Protein AF-A0A969CMH5-F1 (afdb_monomer)

Mean predicted aligned error: 14.4 Å

pLDDT: mean 78.46, std 14.01, range [35.62, 95.56]

Radius of gyration: 17.4 Å; Cα contacts (8 Å, |Δi|>4): 85; chains: 1; bounding box: 42×41×43 Å

Secondary structure (DSSP, 8-state):
-TT-HHHHHHHHHHHHHHHHHHHHHHHHHHHHHHH-PPPHHHHHHHTTS-HHHHHHHHHHHTT--SHHHHHHHHHHSPPPP-----HHHHHHHHT-HHHHHHHHHHHHHHHHHHHHHHHS---HHHHHHHHT--HHHHHHHHHHTTT--SHHHHHHHTT--

Sequence (161 aa):
MRESPLYQEILQEGVQRGLHQGKLDTVLLLLNNRIGTITLDLQAQLQKLSITQLDDLCRVLLSFSSTTDLVSHLATNPVRNVELNLLLRQDIMRESPLYQEIMQQGKLELIIRQLQRRFGHIEPILQSKIQQLSSYPLEELGEALLDFSSKQDLVTWLQNY

Solvent-accessible surface area (backbone atoms only — not comparable to full-atom values): 9578 Å² total; per-residue (Å²): 117,88,80,41,70,69,51,52,49,53,51,51,51,50,51,55,50,43,54,37,50,53,43,46,53,50,44,52,50,52,41,42,74,68,58,37,87,74,54,70,70,56,51,61,50,55,71,65,46,50,64,64,53,39,51,52,47,50,63,50,54,79,72,52,85,44,65,67,56,53,54,55,52,50,71,77,58,77,79,85,89,85,82,91,85,54,73,86,57,48,68,67,43,68,74,32,69,68,48,50,50,53,40,41,53,53,54,50,55,51,49,53,53,49,48,35,70,78,65,39,89,72,57,67,72,57,53,55,54,59,71,68,46,53,66,64,62,46,51,52,49,58,56,53,59,75,74,49,88,50,68,64,51,55,54,56,52,65,69,80,107

Foldseek 3Di:
DCPDPVNVVVVVVLLLVLLLVLLLVLLCLLCCQQANDDDPVVSVQSSQDHSVRSVVSNVCSVVDRYPVSVVVVCVVPDGDDDDDPPDVVVVVLVPDPVSQVSSQVSLLVVLVVLCCVLANDDDVVLSVLSVPDHPVLSVVSSNQSVVDPYVVSSVVSSVVD

Structure (mmCIF, N/CA/C/O backbone):
data_AF-A0A969CMH5-F1
#
_entry.id   AF-A0A969CMH5-F1
#
loop_
_atom_site.group_PDB
_atom_site.id
_atom_site.type_symbol
_atom_site.label_atom_id
_atom_site.label_alt_id
_atom_site.label_comp_id
_atom_site.label_asym_id
_atom_site.label_entity_id
_atom_site.label_seq_id
_atom_site.pdbx_PDB_ins_code
_atom_site.Cartn_x
_atom_site.Cartn_y
_atom_site.Cartn_z
_atom_site.occupancy
_atom_site.B_iso_or_equiv
_atom_site.auth_seq_id
_atom_site.auth_comp_id
_atom_site.auth_asym_id
_atom_site.auth_atom_id
_atom_site.pdbx_PDB_model_num
ATOM 1 N N . MET A 1 1 ? 23.226 24.924 1.635 1.00 57.88 1 MET A N 1
ATOM 2 C CA . MET A 1 1 ? 23.122 23.531 1.129 1.00 57.88 1 MET A CA 1
ATOM 3 C C . MET A 1 1 ? 21.717 23.159 0.643 1.00 57.88 1 MET A C 1
ATOM 5 O O . MET A 1 1 ? 21.645 22.523 -0.395 1.00 57.88 1 MET A O 1
ATOM 9 N N . ARG A 1 2 ? 20.617 23.574 1.302 1.00 56.50 2 ARG A N 1
ATOM 10 C CA . ARG A 1 2 ? 19.229 23.267 0.868 1.00 56.50 2 ARG A CA 1
ATOM 11 C C . ARG A 1 2 ? 18.743 23.978 -0.412 1.00 56.50 2 ARG A C 1
ATOM 13 O O . ARG A 1 2 ? 17.708 23.609 -0.944 1.00 56.50 2 ARG A O 1
ATOM 20 N N . GLU A 1 3 ? 19.484 24.966 -0.909 1.00 60.31 3 GLU A N 1
ATOM 21 C CA . GLU A 1 3 ? 19.122 25.761 -2.100 1.00 60.31 3 GLU A CA 1
ATOM 22 C C . GLU A 1 3 ? 19.953 25.415 -3.345 1.00 60.31 3 GLU A C 1
ATOM 24 O O . GLU A 1 3 ? 19.837 26.069 -4.375 1.00 60.31 3 GLU A O 1
ATOM 29 N N . SER A 1 4 ? 20.816 24.396 -3.268 1.00 80.31 4 SER A N 1
ATOM 30 C CA . SER A 1 4 ? 21.550 23.950 -4.453 1.00 80.31 4 SER A CA 1
ATOM 31 C C . SER A 1 4 ? 20.573 23.317 -5.456 1.00 80.31 4 SER A C 1
ATOM 33 O O . SER A 1 4 ? 19.800 22.447 -5.045 1.00 80.31 4 SER A O 1
ATOM 35 N N . PRO A 1 5 ? 20.629 23.666 -6.753 1.00 79.06 5 PRO A N 1
ATOM 36 C CA . PRO A 1 5 ? 19.821 23.027 -7.795 1.00 79.06 5 PRO A CA 1
ATOM 37 C C . PRO A 1 5 ? 19.937 21.496 -7.781 1.00 79.06 5 PRO A C 1
ATOM 39 O O . PRO A 1 5 ? 18.937 20.794 -7.889 1.00 79.06 5 PRO A O 1
ATOM 42 N N . LEU A 1 6 ? 21.140 20.981 -7.509 1.00 70.94 6 LEU A N 1
ATOM 43 C CA . LEU A 1 6 ? 21.406 19.546 -7.382 1.00 70.94 6 LEU A CA 1
ATOM 44 C C . LEU A 1 6 ? 20.647 18.899 -6.208 1.00 70.94 6 LEU A C 1
ATOM 46 O O . LEU A 1 6 ? 20.214 17.756 -6.295 1.00 70.94 6 LEU A O 1
ATOM 50 N N . TYR A 1 7 ? 20.470 19.617 -5.095 1.00 77.38 7 TYR A N 1
ATOM 51 C CA . TYR A 1 7 ? 19.706 19.111 -3.949 1.00 77.38 7 TYR A CA 1
ATOM 52 C C . TYR A 1 7 ? 18.210 19.020 -4.273 1.00 77.38 7 TYR A C 1
ATOM 54 O O . TYR A 1 7 ? 17.552 18.053 -3.891 1.00 77.38 7 TYR A O 1
ATOM 62 N N . GLN A 1 8 ? 17.683 20.004 -5.007 1.00 74.62 8 GLN A N 1
ATOM 63 C CA . GLN A 1 8 ? 16.290 20.000 -5.454 1.00 74.62 8 GLN A CA 1
ATOM 64 C C . GLN A 1 8 ? 16.019 18.878 -6.460 1.00 74.62 8 GLN A C 1
ATOM 66 O O . GLN A 1 8 ? 14.990 18.215 -6.359 1.00 74.62 8 GLN A O 1
ATOM 71 N N . GLU A 1 9 ? 16.955 18.620 -7.373 1.00 75.81 9 GLU A N 1
ATOM 72 C CA . GLU A 1 9 ? 16.872 17.525 -8.342 1.00 75.81 9 GLU A CA 1
ATOM 73 C C . GLU A 1 9 ? 16.839 16.155 -7.650 1.00 75.81 9 GLU A C 1
ATOM 75 O O . GLU A 1 9 ? 15.939 15.356 -7.898 1.00 75.81 9 GLU A O 1
ATOM 80 N N . ILE A 1 10 ? 17.741 15.911 -6.693 1.00 72.19 10 ILE A N 1
ATOM 81 C CA . ILE A 1 10 ? 17.768 14.659 -5.919 1.00 72.19 10 ILE A CA 1
ATOM 82 C C . ILE A 1 10 ? 16.468 14.463 -5.127 1.00 72.19 10 ILE A C 1
ATOM 84 O O . ILE A 1 10 ? 15.945 13.349 -5.060 1.00 72.19 10 ILE A O 1
ATOM 88 N N . LEU A 1 11 ? 15.932 15.533 -4.532 1.00 78.50 11 LEU A N 1
ATOM 89 C CA . LEU A 1 11 ? 14.667 15.477 -3.803 1.00 78.50 11 LEU A CA 1
ATOM 90 C C . LEU A 1 11 ? 13.498 15.148 -4.742 1.00 78.50 11 LEU A C 1
ATOM 92 O O . LEU A 1 11 ? 12.689 14.279 -4.424 1.00 78.50 11 LEU A O 1
ATOM 96 N N . GLN A 1 12 ? 13.424 15.799 -5.904 1.00 76.38 12 GLN A N 1
ATOM 97 C CA . GLN A 1 12 ? 12.382 15.537 -6.899 1.00 76.38 12 GLN A CA 1
ATOM 98 C C . GLN A 1 12 ? 12.465 14.114 -7.454 1.00 76.38 12 GLN A C 1
ATOM 100 O O . GLN A 1 12 ? 11.442 13.432 -7.528 1.00 76.38 12 GLN A O 1
ATOM 105 N N . GLU A 1 13 ? 13.664 13.630 -7.784 1.00 76.12 13 GLU A N 1
ATOM 106 C CA . GLU A 1 13 ? 13.870 12.241 -8.197 1.00 76.12 13 GLU A CA 1
ATOM 107 C C . GLU A 1 13 ? 13.444 11.259 -7.103 1.00 76.12 13 GLU A C 1
ATOM 109 O O . GLU A 1 13 ? 12.777 10.266 -7.394 1.00 76.12 13 GLU A O 1
ATOM 114 N N . GLY A 1 14 ? 13.799 11.534 -5.845 1.00 77.19 14 GLY A N 1
ATOM 115 C CA . GLY A 1 14 ? 13.402 10.719 -4.699 1.00 77.19 14 GLY A CA 1
ATOM 116 C C . GLY A 1 14 ? 11.883 10.639 -4.542 1.00 77.19 14 GLY A C 1
ATOM 117 O O . GLY A 1 14 ? 11.342 9.545 -4.392 1.00 77.19 14 GLY A O 1
ATOM 118 N N . VAL A 1 15 ? 11.188 11.775 -4.659 1.00 81.31 15 VAL A N 1
ATOM 119 C CA . VAL A 1 15 ? 9.718 11.843 -4.608 1.00 81.31 15 VAL A CA 1
ATOM 120 C C . VAL A 1 15 ? 9.088 11.050 -5.754 1.00 81.31 15 VAL A C 1
ATOM 122 O O . VAL A 1 15 ? 8.194 10.240 -5.517 1.00 81.31 15 VAL A O 1
ATOM 125 N N . GLN A 1 16 ? 9.566 11.228 -6.989 1.00 77.88 16 GLN A N 1
ATOM 126 C CA . GLN A 1 16 ? 9.036 10.506 -8.151 1.00 77.88 16 GLN A CA 1
ATOM 127 C C . GLN A 1 16 ? 9.244 8.991 -8.027 1.00 77.88 16 GLN A C 1
ATOM 129 O O . GLN A 1 16 ? 8.330 8.212 -8.298 1.00 77.88 16 GLN A O 1
ATOM 134 N N . ARG A 1 17 ? 10.421 8.560 -7.564 1.00 76.56 17 ARG A N 1
ATOM 135 C CA . ARG A 1 17 ? 10.734 7.139 -7.353 1.00 76.56 17 ARG A CA 1
ATOM 136 C C . ARG A 1 17 ? 9.912 6.529 -6.221 1.00 76.56 17 ARG A C 1
ATOM 138 O O . ARG A 1 17 ? 9.392 5.432 -6.394 1.00 76.56 17 ARG A O 1
ATOM 145 N N . GLY A 1 18 ? 9.757 7.235 -5.100 1.00 77.06 18 GLY A N 1
ATOM 146 C CA . GLY A 1 18 ? 8.917 6.788 -3.985 1.00 77.06 18 GLY A CA 1
ATOM 147 C C . GLY A 1 18 ? 7.452 6.638 -4.397 1.00 77.06 18 GLY A C 1
ATOM 148 O O . GLY A 1 18 ? 6.828 5.618 -4.114 1.00 77.06 18 GLY A O 1
ATOM 149 N N . LEU A 1 19 ? 6.926 7.603 -5.159 1.00 81.56 19 LEU A N 1
ATOM 150 C CA . LEU A 1 19 ? 5.562 7.543 -5.684 1.00 81.56 19 LEU A CA 1
ATOM 151 C C . LEU A 1 19 ? 5.366 6.357 -6.644 1.00 81.56 19 LEU A C 1
ATOM 153 O O . LEU A 1 19 ? 4.343 5.677 -6.585 1.00 81.56 19 LEU A O 1
ATOM 157 N N . HIS A 1 20 ? 6.339 6.096 -7.521 1.00 88.69 20 HIS A N 1
ATOM 158 C CA . HIS A 1 20 ? 6.306 4.952 -8.435 1.00 88.69 20 HIS A CA 1
ATOM 159 C C . HIS A 1 20 ? 6.353 3.616 -7.688 1.00 88.69 20 HIS A C 1
ATOM 161 O O . HIS A 1 20 ? 5.476 2.777 -7.895 1.00 88.69 20 HIS A O 1
ATOM 167 N N . GLN A 1 21 ? 7.310 3.447 -6.773 1.00 81.44 21 GLN A N 1
ATOM 168 C CA . GLN A 1 21 ? 7.475 2.201 -6.029 1.00 81.44 21 GLN A CA 1
ATOM 169 C C . GLN A 1 21 ? 6.266 1.913 -5.132 1.00 81.44 21 GLN A C 1
ATOM 171 O O . GLN A 1 21 ? 5.754 0.799 -5.155 1.00 81.44 21 GLN A O 1
ATOM 176 N N . GLY A 1 22 ? 5.742 2.914 -4.414 1.00 79.94 22 GLY A N 1
ATOM 177 C CA . GLY A 1 22 ? 4.551 2.737 -3.577 1.00 79.94 22 GLY A CA 1
ATOM 178 C C . GLY A 1 22 ? 3.316 2.303 -4.370 1.00 79.94 22 GLY A C 1
ATOM 179 O O . GLY A 1 22 ? 2.545 1.454 -3.916 1.00 79.94 22 GLY A O 1
ATOM 180 N N . LYS A 1 23 ? 3.144 2.822 -5.592 1.00 84.81 23 LYS A N 1
ATOM 181 C CA . LYS A 1 23 ? 2.069 2.382 -6.492 1.00 84.81 23 LYS A CA 1
ATOM 182 C C . LYS A 1 23 ? 2.292 0.968 -7.018 1.00 84.81 23 LYS A C 1
ATOM 184 O O . LYS A 1 23 ? 1.338 0.197 -7.074 1.00 84.81 23 LYS A O 1
ATOM 189 N N . LEU A 1 24 ? 3.527 0.618 -7.375 1.00 87.88 24 LEU A N 1
ATOM 190 C CA . LEU A 1 24 ? 3.870 -0.729 -7.826 1.00 87.88 24 LEU A CA 1
ATOM 191 C C . LEU A 1 24 ? 3.618 -1.764 -6.725 1.00 87.88 24 LEU A C 1
ATOM 193 O O . LEU A 1 24 ? 2.942 -2.755 -6.979 1.00 87.88 24 LEU A O 1
ATOM 197 N N . ASP A 1 25 ? 4.098 -1.513 -5.508 1.00 84.88 25 ASP A N 1
ATOM 198 C CA . ASP A 1 25 ? 3.915 -2.413 -4.364 1.00 84.88 25 ASP A CA 1
ATOM 199 C C . ASP A 1 25 ? 2.425 -2.633 -4.076 1.00 84.88 25 ASP A C 1
ATOM 201 O O . ASP A 1 25 ? 1.985 -3.760 -3.858 1.00 84.88 25 ASP A O 1
ATOM 205 N N . THR A 1 26 ? 1.623 -1.570 -4.179 1.00 84.06 26 THR A N 1
ATOM 206 C CA . THR A 1 26 ? 0.162 -1.648 -4.044 1.00 84.06 26 THR A CA 1
ATOM 207 C C . THR A 1 26 ? -0.465 -2.527 -5.128 1.00 84.06 26 THR A C 1
ATOM 209 O O . THR A 1 26 ? -1.294 -3.384 -4.827 1.00 84.06 26 THR A O 1
ATOM 212 N N . VAL A 1 27 ? -0.076 -2.346 -6.394 1.00 87.88 27 VAL A N 1
ATOM 213 C CA . VAL A 1 27 ? -0.550 -3.186 -7.506 1.00 87.88 27 VAL A CA 1
ATOM 214 C C . VAL A 1 27 ? -0.190 -4.653 -7.264 1.00 87.88 27 VAL A C 1
ATOM 216 O O . VAL A 1 27 ? -1.040 -5.523 -7.427 1.00 87.88 27 VAL A O 1
ATOM 219 N N . LEU A 1 28 ? 1.046 -4.934 -6.845 1.00 84.56 28 LEU A N 1
ATOM 220 C CA . LEU A 1 28 ? 1.519 -6.290 -6.560 1.00 84.56 28 LEU A CA 1
ATOM 221 C C . LEU A 1 28 ? 0.756 -6.938 -5.402 1.00 84.56 28 LEU A C 1
ATOM 223 O O . LEU A 1 28 ? 0.364 -8.100 -5.511 1.00 84.56 28 LEU A O 1
ATOM 227 N N . LEU A 1 29 ? 0.502 -6.183 -4.331 1.00 82.81 29 LEU A N 1
ATOM 228 C CA . LEU A 1 29 ? -0.313 -6.625 -3.202 1.00 82.81 29 LEU A CA 1
ATOM 229 C C . LEU A 1 29 ? -1.729 -6.996 -3.662 1.00 82.81 29 LEU A C 1
ATOM 231 O O . LEU A 1 29 ? -2.203 -8.098 -3.396 1.00 82.81 29 LEU A O 1
ATOM 235 N N . LEU A 1 30 ? -2.389 -6.107 -4.412 1.00 81.88 30 LEU A N 1
ATOM 236 C CA . LEU A 1 30 ? -3.737 -6.345 -4.933 1.00 81.88 30 LEU A CA 1
ATOM 237 C C . LEU A 1 30 ? -3.792 -7.570 -5.850 1.00 81.88 30 LEU A C 1
ATOM 239 O O . LEU A 1 30 ? -4.743 -8.343 -5.777 1.00 81.88 30 LEU A O 1
ATOM 243 N N . LEU A 1 31 ? -2.779 -7.762 -6.694 1.00 83.62 31 LEU A N 1
ATOM 244 C CA . LEU A 1 31 ? -2.678 -8.912 -7.588 1.00 83.62 31 LEU A CA 1
ATOM 245 C C . LEU A 1 31 ? -2.535 -10.224 -6.815 1.00 83.62 31 LEU A C 1
ATOM 247 O O . LEU A 1 31 ? -3.336 -11.136 -7.020 1.00 83.62 31 LEU A O 1
ATOM 251 N N . ASN A 1 32 ? -1.579 -10.287 -5.886 1.00 79.94 32 ASN A N 1
ATOM 252 C CA . ASN A 1 32 ? -1.365 -11.471 -5.057 1.00 79.94 32 ASN A CA 1
ATOM 253 C C . ASN A 1 32 ? -2.620 -11.828 -4.248 1.00 79.94 32 ASN A C 1
ATOM 255 O O . ASN A 1 32 ? -2.968 -13.003 -4.159 1.00 79.94 32 ASN A O 1
ATOM 259 N N . ASN A 1 33 ? -3.336 -10.823 -3.738 1.00 74.75 33 ASN A N 1
ATOM 260 C CA . ASN A 1 33 ? -4.540 -11.031 -2.936 1.00 74.75 33 ASN A CA 1
ATOM 261 C C . ASN A 1 33 ? -5.785 -11.392 -3.760 1.00 74.75 33 ASN A C 1
ATOM 263 O O . ASN A 1 33 ? -6.656 -12.105 -3.272 1.00 74.75 33 ASN A O 1
ATOM 267 N N . ARG A 1 34 ? -5.920 -10.896 -4.997 1.00 72.12 34 ARG A N 1
ATOM 268 C CA . ARG A 1 34 ? -7.141 -11.089 -5.806 1.00 72.12 34 ARG A CA 1
ATOM 269 C C . ARG A 1 34 ? -7.066 -12.286 -6.737 1.00 72.12 34 ARG A C 1
ATOM 271 O O . ARG A 1 34 ? -8.060 -12.981 -6.914 1.00 72.12 34 ARG A O 1
ATOM 278 N N . ILE A 1 35 ? -5.919 -12.484 -7.372 1.00 71.44 35 ILE A N 1
ATOM 279 C CA . ILE A 1 35 ? -5.758 -13.462 -8.454 1.00 71.44 35 ILE A CA 1
ATOM 280 C C . ILE A 1 35 ? -4.619 -14.453 -8.187 1.00 71.44 35 ILE A C 1
ATOM 282 O O . ILE A 1 35 ? -4.350 -15.312 -9.027 1.00 71.44 35 ILE A O 1
ATOM 286 N N . GLY A 1 36 ? -3.997 -14.375 -7.006 1.00 71.50 36 GLY A N 1
ATOM 287 C CA . GLY A 1 36 ? -2.920 -15.259 -6.577 1.00 71.50 36 GLY A CA 1
ATOM 288 C C . GLY A 1 36 ? -1.551 -14.845 -7.112 1.00 71.50 36 GLY A C 1
ATOM 289 O O . GLY A 1 36 ? -1.371 -13.770 -7.685 1.00 71.50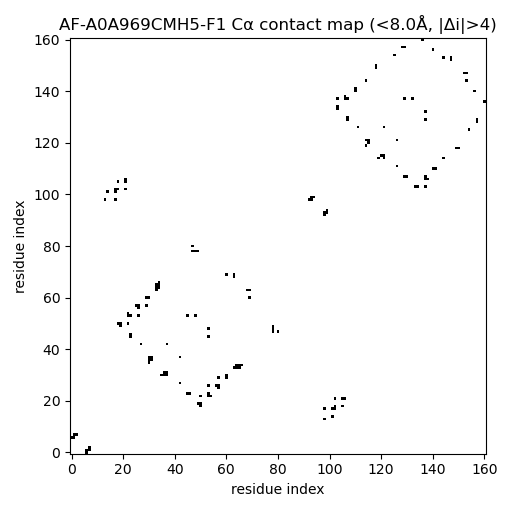 36 GLY A O 1
ATOM 290 N N . THR A 1 37 ? -0.559 -15.708 -6.899 1.00 77.56 37 THR A N 1
ATOM 291 C CA . THR A 1 37 ? 0.837 -15.424 -7.243 1.00 77.56 37 THR A CA 1
ATOM 292 C C . THR A 1 37 ? 1.004 -15.171 -8.738 1.00 77.56 37 THR A C 1
ATOM 294 O O . THR A 1 37 ? 0.712 -16.027 -9.575 1.00 77.56 37 THR A O 1
ATOM 297 N N . ILE A 1 38 ? 1.528 -13.997 -9.071 1.00 80.25 38 ILE A N 1
ATOM 298 C CA . ILE A 1 38 ? 1.880 -13.631 -10.442 1.00 80.25 38 ILE A CA 1
ATOM 299 C C . ILE A 1 38 ? 3.307 -14.071 -10.793 1.00 80.25 38 ILE A C 1
ATOM 301 O O . ILE A 1 38 ? 4.162 -14.231 -9.923 1.00 80.25 38 ILE A O 1
ATOM 305 N N . THR A 1 39 ? 3.586 -14.259 -12.082 1.00 82.38 39 THR A N 1
ATOM 306 C CA . THR A 1 39 ? 4.910 -14.688 -12.554 1.00 82.38 39 THR A CA 1
ATOM 307 C C . THR A 1 39 ? 5.948 -13.560 -12.475 1.00 82.38 39 THR A C 1
ATOM 309 O O . THR A 1 39 ? 5.609 -12.376 -12.534 1.00 82.38 39 THR A O 1
ATOM 312 N N . LEU A 1 40 ? 7.235 -13.924 -12.399 1.00 80.31 40 LEU A N 1
ATOM 313 C CA . LEU A 1 40 ? 8.356 -12.968 -12.399 1.00 80.31 40 LEU A CA 1
ATOM 314 C C . LEU A 1 40 ? 8.366 -12.079 -13.652 1.00 80.31 40 LEU A C 1
ATOM 316 O O . LEU A 1 40 ? 8.636 -10.882 -13.564 1.00 80.31 40 LEU A O 1
ATOM 320 N N . ASP A 1 41 ? 8.008 -12.640 -14.807 1.00 80.38 41 ASP A N 1
ATOM 321 C CA . ASP A 1 41 ? 7.891 -11.877 -16.052 1.00 80.38 41 ASP A CA 1
ATOM 322 C C . ASP A 1 41 ? 6.815 -10.793 -15.951 1.00 80.38 41 ASP A C 1
ATOM 324 O O . ASP A 1 41 ? 7.016 -9.668 -16.415 1.00 80.38 41 ASP A O 1
ATOM 328 N N . LEU A 1 42 ? 5.686 -11.104 -15.307 1.00 79.69 42 LEU A N 1
ATOM 329 C CA . LEU A 1 42 ? 4.608 -10.145 -15.109 1.00 79.69 42 LEU A CA 1
ATOM 330 C C . LEU A 1 42 ? 5.017 -9.053 -14.117 1.00 79.69 42 LEU A C 1
ATOM 332 O O . LEU A 1 42 ? 4.787 -7.877 -14.384 1.00 79.69 42 LEU A O 1
ATOM 336 N N . GLN A 1 43 ? 5.710 -9.406 -13.031 1.00 82.31 43 GLN A N 1
ATOM 337 C CA . GLN A 1 43 ? 6.307 -8.420 -12.121 1.00 82.31 43 GLN A CA 1
ATOM 338 C C . GLN A 1 43 ? 7.261 -7.467 -12.851 1.00 82.31 43 GLN A C 1
ATOM 340 O O . GLN A 1 43 ? 7.163 -6.248 -12.692 1.00 82.31 43 GLN A O 1
ATOM 345 N N . ALA A 1 44 ? 8.135 -8.001 -13.707 1.00 80.00 44 ALA A N 1
ATOM 346 C CA . ALA A 1 44 ? 9.071 -7.200 -14.489 1.00 80.00 44 ALA A CA 1
ATOM 347 C C . ALA A 1 44 ? 8.368 -6.286 -15.509 1.00 80.00 44 ALA A C 1
ATOM 349 O O . ALA A 1 44 ? 8.904 -5.235 -15.862 1.00 80.00 44 ALA A O 1
ATOM 350 N N . GLN A 1 45 ? 7.185 -6.659 -16.005 1.00 82.25 45 GLN A N 1
ATOM 351 C CA . GLN A 1 45 ? 6.362 -5.789 -16.851 1.00 82.25 45 GLN A CA 1
ATOM 352 C C . GLN A 1 45 ? 5.691 -4.676 -16.042 1.00 82.25 45 GLN A C 1
ATOM 354 O O . GLN A 1 45 ? 5.721 -3.521 -16.461 1.00 82.25 45 GLN A O 1
ATOM 359 N N . LEU A 1 46 ? 5.145 -4.999 -14.868 1.00 86.25 46 LEU A N 1
ATOM 360 C CA . LEU A 1 46 ? 4.484 -4.030 -13.992 1.00 86.25 46 LEU A CA 1
ATOM 361 C C . LEU A 1 46 ? 5.452 -2.961 -13.486 1.00 86.25 46 LEU A C 1
ATOM 363 O O . LEU A 1 46 ? 5.106 -1.784 -13.468 1.00 86.25 46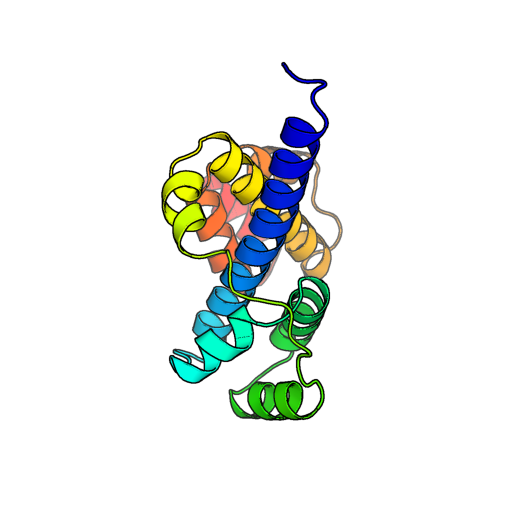 LEU A O 1
ATOM 367 N N . GLN A 1 47 ? 6.689 -3.344 -13.165 1.00 86.75 47 GLN A N 1
ATOM 368 C CA . GLN A 1 47 ? 7.728 -2.400 -12.751 1.00 86.75 47 GLN A CA 1
ATOM 369 C C . GLN A 1 47 ? 8.027 -1.332 -13.815 1.00 86.75 47 GLN A C 1
ATOM 371 O O . GLN A 1 47 ? 8.478 -0.238 -13.486 1.00 86.75 47 GLN A O 1
ATOM 376 N N . LYS A 1 48 ? 7.767 -1.628 -15.092 1.00 83.44 48 LYS A N 1
ATOM 377 C CA . LYS A 1 48 ? 8.016 -0.701 -16.204 1.00 83.44 48 LYS A CA 1
ATOM 378 C C . LYS A 1 48 ? 6.880 0.305 -16.396 1.00 83.44 48 LYS A C 1
ATOM 380 O O . LYS A 1 48 ? 7.086 1.299 -17.085 1.00 83.44 48 LYS A O 1
ATOM 385 N N . LEU A 1 49 ? 5.701 0.067 -15.817 1.00 85.06 49 LEU A N 1
ATOM 386 C CA . LEU A 1 49 ? 4.543 0.951 -15.958 1.00 85.06 49 LEU A CA 1
ATOM 387 C C . LEU A 1 49 ? 4.808 2.320 -15.329 1.00 85.0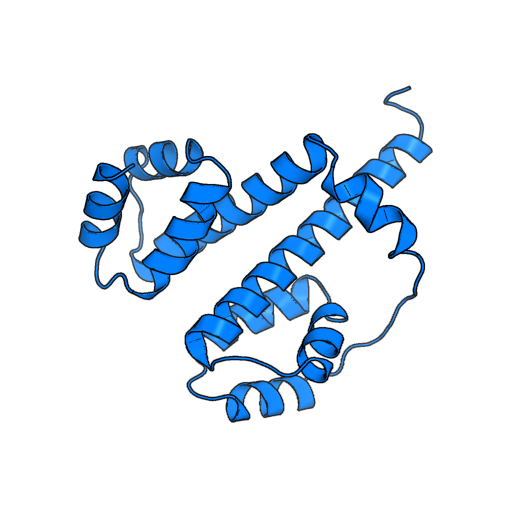6 49 LEU A C 1
ATOM 389 O O . LEU A 1 49 ? 5.457 2.429 -14.291 1.00 85.06 49 LEU A O 1
ATOM 393 N N . SER A 1 50 ? 4.262 3.373 -15.934 1.00 83.75 50 SER A N 1
ATOM 394 C CA . SER A 1 50 ? 4.297 4.713 -15.350 1.00 83.75 50 SER A CA 1
ATOM 395 C C . SER A 1 50 ? 3.383 4.828 -14.125 1.00 83.75 50 SER A C 1
ATOM 397 O O . SER A 1 50 ? 2.450 4.051 -13.937 1.00 83.75 50 SER A O 1
ATOM 399 N N . ILE A 1 51 ? 3.599 5.866 -13.315 1.00 80.50 51 ILE A N 1
ATOM 400 C CA . ILE A 1 51 ? 2.762 6.214 -12.151 1.00 80.50 51 ILE A CA 1
ATOM 401 C C . ILE A 1 51 ? 1.271 6.324 -12.512 1.00 80.50 51 ILE A C 1
ATOM 403 O O . ILE A 1 51 ? 0.413 5.951 -11.710 1.00 80.50 51 ILE A O 1
ATOM 407 N N . THR A 1 52 ? 0.953 6.842 -13.700 1.00 83.44 52 THR A N 1
ATOM 408 C CA . THR A 1 52 ? -0.426 6.958 -14.194 1.00 83.44 52 THR A CA 1
ATOM 409 C C . THR A 1 52 ? -0.978 5.598 -14.607 1.00 83.44 52 THR A C 1
ATOM 411 O O . THR A 1 52 ? -2.085 5.249 -14.217 1.00 83.44 52 THR A O 1
ATOM 414 N N . GLN A 1 53 ? -0.186 4.791 -15.316 1.00 83.88 53 GLN A N 1
ATOM 415 C CA . GLN A 1 53 ? -0.594 3.447 -15.732 1.00 83.88 53 GLN A CA 1
ATOM 416 C C . GLN A 1 53 ? -0.813 2.515 -14.535 1.00 83.88 53 GLN A C 1
ATOM 418 O O . GLN A 1 53 ? -1.745 1.720 -14.547 1.00 83.88 53 GLN A O 1
ATOM 423 N N . LEU A 1 54 ? 0.006 2.636 -13.486 1.00 85.56 54 LEU A N 1
ATOM 424 C CA . LEU A 1 54 ? -0.193 1.913 -12.229 1.00 85.56 54 LEU A CA 1
ATOM 425 C C . LEU A 1 54 ? -1.476 2.363 -11.511 1.00 85.56 54 LEU A C 1
ATOM 427 O O . LEU A 1 54 ? -2.188 1.524 -10.968 1.00 85.56 54 LEU A O 1
ATOM 431 N N . ASP A 1 55 ? -1.812 3.657 -11.543 1.00 80.12 55 ASP A N 1
ATOM 432 C CA . ASP A 1 55 ? -3.077 4.165 -10.987 1.00 80.12 55 ASP A CA 1
ATOM 433 C C . ASP A 1 55 ? -4.296 3.630 -11.736 1.00 80.12 55 ASP A C 1
ATOM 435 O O . ASP A 1 55 ? -5.279 3.216 -11.115 1.00 80.12 55 ASP A O 1
ATOM 439 N N . ASP A 1 56 ? -4.240 3.642 -13.064 1.00 79.00 56 ASP A N 1
ATOM 440 C CA . ASP A 1 56 ? -5.308 3.114 -13.903 1.00 79.00 56 ASP A CA 1
ATOM 441 C C . ASP A 1 56 ? -5.451 1.608 -13.685 1.00 79.00 56 ASP A C 1
ATOM 443 O O . ASP A 1 56 ? -6.555 1.127 -13.427 1.00 79.00 56 ASP A O 1
ATOM 447 N N . LEU A 1 57 ? -4.336 0.877 -13.647 1.00 82.69 57 LEU A N 1
ATOM 448 C CA . LEU A 1 57 ? -4.337 -0.548 -13.352 1.00 82.69 57 LEU A CA 1
ATOM 449 C C . LEU A 1 57 ? -4.927 -0.841 -11.966 1.00 82.69 57 LEU A C 1
ATOM 451 O O . LEU A 1 57 ? -5.782 -1.711 -11.859 1.00 82.69 57 LEU A O 1
ATOM 455 N N . CYS A 1 58 ? -4.574 -0.083 -10.924 1.00 78.38 58 CYS A N 1
ATOM 456 C CA . CYS A 1 58 ? -5.203 -0.182 -9.600 1.00 78.38 58 CYS A CA 1
ATOM 457 C C . CYS A 1 58 ? -6.728 -0.008 -9.661 1.00 78.38 58 CYS A C 1
ATOM 459 O O . CYS A 1 58 ? -7.471 -0.744 -9.010 1.00 78.38 58 CYS A O 1
ATOM 461 N N . ARG A 1 59 ? -7.226 0.961 -10.440 1.00 74.88 59 ARG A N 1
ATOM 462 C CA . ARG A 1 59 ? -8.673 1.206 -10.570 1.00 74.88 59 ARG A CA 1
ATOM 463 C C . ARG A 1 59 ? -9.394 0.033 -11.219 1.00 74.88 59 ARG A C 1
ATOM 465 O O . ARG A 1 59 ? -10.508 -0.269 -10.791 1.00 74.88 59 ARG A O 1
ATOM 472 N N . VAL A 1 60 ? -8.782 -0.582 -12.228 1.00 70.75 60 VAL A N 1
ATOM 473 C CA . VAL A 1 60 ? -9.368 -1.699 -12.975 1.00 70.75 60 VAL A CA 1
ATOM 474 C C . VAL A 1 60 ? -9.173 -3.028 -12.231 1.0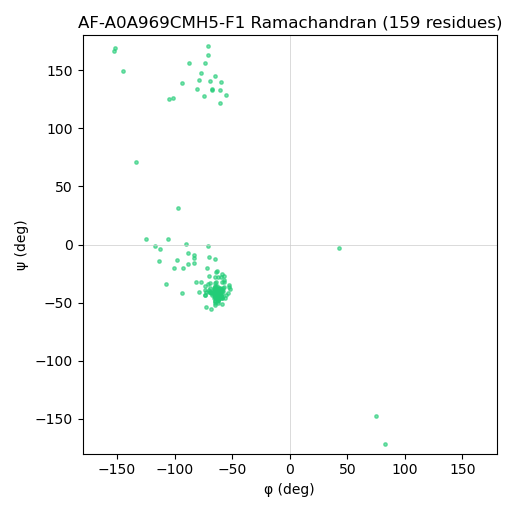0 70.75 60 VAL A C 1
ATOM 476 O O . VAL A 1 60 ? -10.079 -3.855 -12.236 1.00 70.75 60 VAL A O 1
ATOM 479 N N . LEU A 1 61 ? -8.080 -3.207 -11.483 1.00 71.38 61 LEU A N 1
ATOM 480 C CA . LEU A 1 61 ? -7.831 -4.387 -10.643 1.00 71.38 61 LEU A CA 1
ATOM 481 C C . LEU A 1 61 ? -8.931 -4.630 -9.613 1.00 71.38 61 LEU A C 1
ATOM 483 O O . LEU A 1 61 ? -9.257 -5.773 -9.311 1.00 71.38 61 LEU A O 1
ATOM 487 N N . LEU A 1 62 ? -9.562 -3.562 -9.123 1.00 68.06 62 LEU A N 1
ATOM 488 C CA . LEU A 1 62 ? -10.727 -3.660 -8.241 1.00 68.06 62 LEU A CA 1
ATOM 489 C C . LEU A 1 62 ? -11.965 -4.283 -8.919 1.00 68.06 62 LEU A C 1
ATOM 491 O O . LEU A 1 62 ? -12.926 -4.603 -8.226 1.00 68.06 62 LEU A O 1
ATOM 495 N N . SER A 1 63 ? -11.953 -4.436 -10.246 1.00 67.06 63 SER A N 1
ATOM 496 C CA . SER A 1 63 ? -13.005 -5.065 -11.057 1.00 67.06 63 SER A CA 1
ATOM 497 C C . SER A 1 63 ? -12.588 -6.388 -11.711 1.00 67.06 63 SER A C 1
ATOM 499 O O . SER A 1 63 ? -13.418 -7.024 -12.356 1.00 67.06 63 SER A O 1
ATOM 501 N N . PHE A 1 64 ? -11.329 -6.810 -11.560 1.00 66.69 64 PHE A N 1
ATOM 502 C CA . PHE A 1 64 ? -10.849 -8.066 -12.132 1.00 66.69 64 PHE A CA 1
ATOM 503 C C . PHE A 1 64 ? -11.287 -9.261 -11.298 1.00 66.69 64 PHE A C 1
ATOM 505 O O . PHE A 1 64 ? -11.286 -9.227 -10.068 1.00 66.69 64 PHE A O 1
ATOM 512 N N . SER A 1 65 ? -11.630 -10.332 -12.004 1.00 64.69 65 SER A N 1
ATOM 513 C CA . SER A 1 65 ? -12.049 -11.609 -11.427 1.00 64.69 65 SER A CA 1
ATOM 514 C C . SER A 1 65 ? -11.051 -12.731 -11.713 1.00 64.69 65 SER A C 1
ATOM 516 O O . SER A 1 65 ? -11.108 -13.781 -11.076 1.00 64.69 65 SER A O 1
ATOM 518 N N . SER A 1 66 ? -10.123 -12.522 -12.658 1.00 64.81 66 SER A N 1
ATOM 519 C CA . SER A 1 66 ? -9.130 -13.521 -13.050 1.00 64.81 66 SER A CA 1
ATOM 520 C C . SER A 1 66 ? -7.833 -12.916 -13.605 1.00 64.81 66 SER A C 1
ATOM 522 O O . SER A 1 66 ? -7.766 -11.748 -13.990 1.00 64.81 66 SER A O 1
ATOM 524 N N . THR A 1 67 ? -6.797 -13.750 -13.725 1.00 62.75 67 THR A N 1
ATOM 525 C CA . THR A 1 67 ? -5.529 -13.420 -14.403 1.00 62.75 67 THR A CA 1
ATOM 526 C C . THR A 1 67 ? -5.692 -13.131 -15.900 1.00 62.75 67 THR A C 1
ATOM 528 O O . THR A 1 67 ? -4.875 -12.414 -16.476 1.00 62.75 67 THR A O 1
ATOM 531 N N . THR A 1 68 ? -6.760 -13.625 -16.533 1.00 71.62 68 THR A N 1
ATOM 532 C CA . THR A 1 68 ? -7.041 -13.393 -17.962 1.00 71.62 68 THR A CA 1
ATOM 533 C C . THR A 1 68 ? -7.460 -11.942 -18.227 1.00 71.62 68 THR A C 1
ATOM 535 O O . THR A 1 68 ? -7.081 -11.365 -19.252 1.00 71.62 68 THR A O 1
ATOM 538 N N . ASP A 1 69 ? -8.165 -11.323 -17.273 1.00 72.31 69 ASP A N 1
ATOM 539 C CA . ASP A 1 69 ? -8.586 -9.917 -17.341 1.00 72.31 69 ASP A CA 1
ATOM 540 C C . ASP A 1 69 ? -7.359 -8.987 -17.362 1.00 72.31 69 ASP A C 1
ATOM 542 O O . ASP A 1 69 ? -7.260 -8.065 -18.177 1.00 72.31 69 ASP A O 1
ATOM 546 N N . LEU A 1 70 ? -6.365 -9.300 -16.523 1.00 68.12 70 LEU A N 1
ATOM 547 C CA . LEU A 1 70 ? -5.101 -8.574 -16.421 1.00 68.12 70 LEU A CA 1
ATOM 548 C C . LEU A 1 70 ? -4.259 -8.668 -17.697 1.00 68.12 70 LEU A C 1
ATOM 550 O O . LEU A 1 70 ? -3.786 -7.648 -18.200 1.00 68.12 70 LEU A O 1
ATOM 554 N N . VAL A 1 71 ? -4.077 -9.880 -18.227 1.00 70.62 71 VAL A N 1
ATOM 555 C CA . VAL A 1 71 ? -3.301 -10.101 -19.459 1.00 70.62 71 VAL A CA 1
ATOM 556 C C . VAL A 1 71 ? -3.928 -9.345 -20.633 1.00 70.62 71 VAL A C 1
ATOM 558 O O . VAL A 1 71 ? -3.216 -8.685 -21.391 1.00 70.62 71 VAL A O 1
ATOM 561 N N . SER A 1 72 ? -5.259 -9.372 -20.745 1.00 75.19 72 SER A N 1
ATOM 562 C CA . SER A 1 72 ? -5.993 -8.654 -21.794 1.00 75.19 72 SER A CA 1
ATOM 563 C C . SER A 1 72 ? -5.807 -7.139 -21.688 1.00 75.19 72 SER A C 1
ATOM 565 O O . SER A 1 72 ? -5.561 -6.467 -22.689 1.00 75.19 72 SER A O 1
ATOM 567 N N . HIS A 1 73 ? -5.855 -6.599 -20.468 1.00 73.38 73 HIS A N 1
ATOM 568 C CA . HIS A 1 73 ? -5.681 -5.170 -20.226 1.00 73.38 73 HIS A CA 1
ATOM 569 C C . HIS A 1 73 ? -4.267 -4.673 -20.569 1.00 73.38 73 HIS A C 1
ATOM 571 O O . HIS A 1 73 ? -4.116 -3.636 -21.226 1.00 73.38 73 HIS A O 1
ATOM 577 N N . LEU A 1 74 ? -3.232 -5.427 -20.179 1.00 68.25 74 LEU A N 1
ATOM 578 C CA . LEU A 1 74 ? -1.834 -5.105 -20.488 1.00 68.25 74 LEU A CA 1
ATOM 579 C C . LEU A 1 74 ? -1.543 -5.169 -21.994 1.00 68.25 74 LEU A C 1
ATOM 581 O O . LEU A 1 74 ? -0.802 -4.333 -22.509 1.0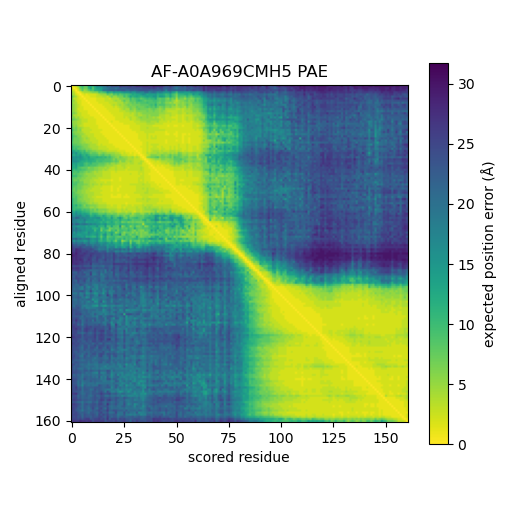0 68.25 74 LEU A O 1
ATOM 585 N N . ALA A 1 75 ? -2.171 -6.100 -22.718 1.00 70.62 75 ALA A N 1
ATOM 586 C CA . ALA A 1 75 ? -2.042 -6.196 -24.171 1.00 70.62 75 ALA A CA 1
ATOM 587 C C . ALA A 1 75 ? -2.605 -4.962 -24.902 1.00 70.62 75 ALA A C 1
ATOM 589 O O . ALA A 1 75 ? -2.076 -4.559 -25.938 1.00 70.62 75 ALA A O 1
ATOM 590 N N . THR A 1 76 ? -3.648 -4.330 -24.353 1.00 70.12 76 THR A N 1
ATOM 591 C CA . THR A 1 76 ? -4.260 -3.118 -24.927 1.00 70.12 76 THR A CA 1
ATOM 592 C C . THR A 1 76 ? -3.561 -1.804 -24.559 1.00 70.12 76 THR A C 1
ATOM 594 O O . THR A 1 76 ? -3.846 -0.787 -25.186 1.00 70.12 76 THR A O 1
ATOM 597 N N . ASN A 1 77 ? -2.632 -1.800 -23.592 1.00 60.16 77 ASN A N 1
ATOM 598 C CA . ASN A 1 77 ? -1.954 -0.589 -23.101 1.00 60.16 77 ASN A CA 1
ATOM 599 C C . ASN A 1 77 ? -0.423 -0.777 -22.982 1.00 60.16 77 ASN A C 1
ATOM 601 O O . ASN A 1 77 ? 0.109 -0.839 -21.870 1.00 60.16 77 ASN A O 1
ATOM 605 N N . PRO A 1 78 ? 0.320 -0.864 -24.102 1.00 55.81 78 PRO A N 1
ATOM 606 C CA . PRO A 1 78 ? 1.761 -1.106 -24.071 1.00 55.81 78 PRO A CA 1
ATOM 607 C C . PRO A 1 78 ? 2.564 0.083 -23.510 1.00 55.81 78 PRO A C 1
ATOM 609 O O . PRO A 1 78 ? 2.304 1.249 -23.810 1.00 55.81 78 PRO A O 1
ATOM 612 N N . VAL A 1 79 ? 3.590 -0.224 -22.714 1.00 53.22 79 VAL A N 1
ATOM 613 C CA . VAL A 1 79 ? 4.500 0.745 -22.076 1.00 53.22 79 VAL A CA 1
ATOM 614 C C . VAL A 1 79 ? 5.577 1.234 -23.051 1.00 53.22 79 VAL A C 1
ATOM 616 O O . VAL A 1 79 ? 6.238 0.426 -23.703 1.00 53.22 79 VAL A O 1
ATOM 619 N N . ARG A 1 80 ? 5.818 2.553 -23.111 1.00 49.34 80 ARG A N 1
ATOM 620 C CA . ARG A 1 80 ? 6.956 3.173 -23.824 1.00 49.34 80 ARG A CA 1
ATOM 621 C C . ARG A 1 80 ? 8.062 3.559 -22.822 1.00 49.34 80 ARG A C 1
ATOM 623 O O . ARG A 1 80 ? 7.785 4.243 -21.845 1.00 49.34 80 ARG A O 1
ATOM 630 N N . ASN A 1 81 ? 9.287 3.083 -23.070 1.00 42.41 81 ASN A N 1
ATOM 631 C CA . ASN A 1 81 ? 10.470 3.106 -22.184 1.00 42.41 81 ASN A CA 1
ATOM 632 C C . ASN A 1 81 ? 11.205 4.463 -22.080 1.00 42.41 81 ASN A C 1
ATOM 634 O O . ASN A 1 81 ? 11.344 5.133 -23.102 1.00 42.41 81 ASN A O 1
ATOM 638 N N . VAL A 1 82 ? 11.797 4.752 -20.901 1.00 38.69 82 VAL A N 1
ATOM 639 C CA . VAL A 1 82 ? 13.018 5.577 -20.666 1.00 38.69 82 VAL A CA 1
ATOM 640 C C . VAL A 1 82 ? 13.814 4.975 -19.467 1.00 38.69 82 VAL A C 1
ATOM 642 O O . VAL A 1 82 ? 13.222 4.338 -18.601 1.00 38.69 82 VAL A O 1
ATOM 645 N N . GLU A 1 83 ? 15.149 5.113 -19.450 1.00 44.72 83 GLU A N 1
ATOM 646 C CA . GLU A 1 83 ? 16.188 4.112 -19.095 1.00 44.72 83 GLU A CA 1
ATOM 647 C C . GLU A 1 83 ? 16.754 4.009 -17.640 1.00 44.72 83 GLU A C 1
ATOM 649 O O . GLU A 1 83 ? 17.118 4.984 -16.989 1.00 44.72 83 GLU A O 1
ATOM 654 N N . LEU A 1 84 ? 16.939 2.751 -17.199 1.00 35.62 84 LEU A N 1
ATOM 655 C CA . LEU A 1 84 ? 18.113 2.043 -16.612 1.00 35.62 84 LEU A CA 1
ATOM 656 C C . LEU A 1 84 ? 19.087 2.609 -15.538 1.00 35.62 84 LEU A C 1
ATOM 658 O O . LEU A 1 84 ? 19.899 1.822 -15.056 1.00 35.62 84 LEU A O 1
ATOM 662 N N . ASN A 1 85 ? 19.021 3.845 -15.034 1.00 40.91 85 ASN A N 1
ATOM 663 C CA . ASN A 1 85 ? 20.016 4.336 -14.038 1.00 40.91 85 ASN A CA 1
ATOM 664 C C . ASN A 1 85 ? 19.575 4.240 -12.546 1.00 40.91 85 ASN A C 1
ATOM 666 O O . ASN A 1 85 ? 19.894 5.096 -11.715 1.00 40.91 85 ASN A O 1
ATOM 670 N N . LEU A 1 86 ? 18.760 3.234 -12.198 1.00 42.22 86 LEU A N 1
ATOM 671 C CA . LEU A 1 86 ? 17.980 3.188 -10.943 1.00 42.22 86 LEU A CA 1
ATOM 672 C C . LEU A 1 86 ? 18.470 2.190 -9.879 1.00 42.22 86 LEU A C 1
ATOM 674 O O . LEU A 1 86 ? 18.363 2.500 -8.694 1.00 42.22 86 LEU A O 1
ATOM 678 N N . LEU A 1 87 ? 19.018 1.036 -10.272 1.00 43.75 87 LEU A N 1
ATOM 679 C CA . LEU A 1 87 ? 19.241 -0.101 -9.362 1.00 43.75 87 LEU A CA 1
ATOM 680 C C . LEU A 1 87 ? 20.251 0.182 -8.236 1.00 43.75 87 LEU A C 1
ATOM 682 O O . LEU A 1 87 ? 19.963 -0.104 -7.082 1.00 43.75 87 LEU A O 1
ATOM 686 N N . LEU A 1 88 ? 21.384 0.836 -8.517 1.00 37.56 88 LEU A N 1
ATOM 687 C CA . LEU A 1 88 ? 22.422 1.083 -7.498 1.00 37.56 88 LEU A CA 1
ATOM 688 C C . LEU A 1 88 ? 22.015 2.140 -6.446 1.00 37.56 88 LEU A C 1
ATOM 690 O O . LEU A 1 88 ? 22.588 2.200 -5.363 1.00 37.56 88 LEU A O 1
ATOM 694 N N . ARG A 1 89 ? 21.023 2.991 -6.752 1.00 52.94 89 ARG A N 1
ATOM 695 C CA . ARG A 1 89 ? 20.503 4.013 -5.821 1.00 52.94 89 ARG A CA 1
ATOM 696 C C . ARG A 1 89 ? 19.369 3.482 -4.929 1.00 52.94 89 ARG A C 1
ATOM 698 O O . ARG A 1 89 ? 19.067 4.121 -3.926 1.00 52.94 89 ARG A O 1
ATOM 705 N N . GLN A 1 90 ? 18.741 2.355 -5.282 1.00 48.56 90 GLN A N 1
ATOM 706 C CA . GLN A 1 90 ? 17.588 1.797 -4.558 1.00 48.56 90 GLN A CA 1
ATOM 707 C C . GLN A 1 90 ? 17.955 1.277 -3.166 1.00 48.56 90 GLN A C 1
ATOM 709 O O . GLN A 1 90 ? 17.222 1.550 -2.217 1.00 48.56 90 GLN A O 1
ATOM 714 N N . ASP A 1 91 ? 19.091 0.596 -3.024 1.00 51.28 91 ASP A N 1
ATOM 715 C CA . ASP A 1 91 ? 19.478 -0.005 -1.742 1.00 51.28 91 ASP A CA 1
ATOM 716 C C . ASP A 1 91 ? 19.808 1.065 -0.690 1.00 51.28 91 ASP A C 1
ATOM 718 O O . ASP A 1 91 ? 19.329 0.999 0.437 1.00 51.28 91 ASP A O 1
ATOM 722 N N . ILE A 1 92 ? 20.506 2.133 -1.092 1.00 52.94 92 ILE A N 1
ATOM 723 C CA . ILE A 1 92 ? 20.845 3.262 -0.208 1.00 52.94 92 ILE A CA 1
ATOM 724 C C . ILE A 1 92 ? 19.593 4.084 0.158 1.00 52.94 92 ILE A C 1
ATOM 726 O O . ILE A 1 92 ? 19.493 4.623 1.260 1.00 52.94 92 ILE A O 1
ATOM 730 N N . MET A 1 93 ? 18.619 4.195 -0.753 1.00 59.72 93 MET A N 1
ATOM 731 C CA . MET A 1 93 ? 17.384 4.949 -0.504 1.00 59.72 93 MET A CA 1
ATOM 732 C C . MET A 1 93 ? 16.425 4.228 0.448 1.00 59.72 93 MET A C 1
ATOM 734 O O . MET A 1 93 ? 15.792 4.897 1.260 1.00 59.72 93 MET A O 1
ATOM 738 N N . ARG A 1 94 ? 16.337 2.892 0.402 1.00 58.75 94 ARG A N 1
ATOM 739 C CA . ARG A 1 94 ? 15.442 2.102 1.274 1.00 58.75 94 ARG A CA 1
ATOM 740 C C . ARG A 1 94 ? 15.763 2.231 2.766 1.00 58.75 94 ARG A C 1
ATOM 742 O O . ARG A 1 94 ? 14.857 2.136 3.593 1.00 58.75 94 ARG A O 1
ATOM 749 N N . GLU A 1 95 ? 17.021 2.492 3.105 1.00 59.78 95 GLU A N 1
ATOM 750 C CA . GLU A 1 95 ? 17.458 2.719 4.488 1.00 59.78 95 GLU A CA 1
ATOM 751 C C . GLU A 1 95 ? 17.234 4.165 4.968 1.00 59.78 95 GLU A C 1
ATOM 753 O O . GLU A 1 95 ? 17.380 4.458 6.154 1.00 59.78 95 GLU A O 1
ATOM 758 N N . SER A 1 96 ? 16.862 5.091 4.076 1.00 72.50 96 SER A N 1
ATOM 759 C CA . SER A 1 96 ? 16.665 6.494 4.441 1.00 72.50 96 SER A CA 1
ATOM 760 C C . SER A 1 96 ? 15.360 6.700 5.226 1.00 72.50 96 SER A C 1
ATOM 762 O O . SER A 1 96 ? 14.287 6.373 4.711 1.00 72.50 96 SER A O 1
ATOM 764 N N . PRO A 1 97 ? 15.394 7.350 6.406 1.00 71.75 97 PRO A N 1
ATOM 765 C CA . PRO A 1 97 ? 14.181 7.680 7.162 1.00 71.75 97 PRO A CA 1
ATOM 766 C C . PRO A 1 97 ? 13.176 8.527 6.368 1.00 71.75 97 PRO A C 1
ATOM 768 O O . PRO A 1 97 ? 11.973 8.308 6.453 1.00 71.75 97 PRO A O 1
ATOM 771 N N . LEU A 1 98 ? 13.667 9.451 5.532 1.00 71.44 98 LEU A N 1
ATOM 772 C CA . LEU A 1 98 ? 12.820 10.287 4.675 1.00 71.44 98 LEU A CA 1
ATOM 773 C C . LEU A 1 98 ? 12.082 9.453 3.618 1.00 71.44 98 LEU A C 1
ATOM 775 O O . LEU A 1 98 ? 10.925 9.720 3.306 1.00 71.44 98 LEU A O 1
ATOM 779 N N . TYR A 1 99 ? 12.743 8.433 3.067 1.00 72.56 99 TYR A N 1
ATOM 780 C CA . TYR A 1 99 ? 12.124 7.529 2.101 1.00 72.56 99 TYR A CA 1
ATOM 781 C C . TYR A 1 99 ? 11.018 6.696 2.757 1.00 72.56 99 TYR A C 1
ATOM 783 O O . TYR A 1 99 ? 9.938 6.548 2.187 1.00 72.56 99 TYR A O 1
ATOM 791 N N . GLN A 1 100 ? 11.256 6.206 3.976 1.00 74.44 100 GLN A N 1
ATOM 792 C CA . GLN A 1 100 ? 10.249 5.476 4.749 1.00 74.44 100 GLN A CA 1
ATOM 793 C C . GLN A 1 100 ? 9.027 6.349 5.067 1.00 74.44 100 GLN A C 1
ATOM 795 O O . GLN A 1 100 ? 7.897 5.888 4.918 1.00 74.44 100 GLN A O 1
ATOM 800 N N . GLU A 1 101 ? 9.236 7.621 5.415 1.00 78.56 101 GLU A N 1
ATOM 801 C CA . GLU A 1 101 ? 8.152 8.572 5.682 1.00 78.56 101 GLU A CA 1
ATOM 802 C C . GLU A 1 101 ? 7.314 8.865 4.427 1.00 78.56 101 GLU A C 1
ATOM 804 O O . GLU A 1 101 ? 6.085 8.795 4.473 1.00 78.56 101 GLU A O 1
ATOM 809 N N . ILE A 1 102 ? 7.960 9.107 3.280 1.00 76.19 102 ILE A N 1
ATOM 810 C CA . ILE A 1 102 ? 7.270 9.312 1.994 1.00 76.19 102 ILE A CA 1
ATOM 811 C C . ILE A 1 102 ? 6.449 8.071 1.616 1.00 76.19 102 ILE A C 1
ATOM 813 O O . ILE A 1 102 ? 5.294 8.188 1.198 1.00 76.19 102 ILE A O 1
ATOM 817 N N . MET A 1 103 ? 7.016 6.875 1.796 1.00 80.75 103 MET A N 1
ATOM 818 C CA . MET A 1 103 ? 6.316 5.617 1.528 1.00 80.75 103 MET A CA 1
ATOM 819 C C . MET A 1 103 ? 5.103 5.432 2.446 1.00 80.75 103 MET A C 1
ATOM 821 O O . MET A 1 103 ? 4.035 5.033 1.981 1.00 80.75 103 MET A O 1
ATOM 825 N N . GLN A 1 104 ? 5.235 5.746 3.736 1.00 85.00 104 GLN A N 1
ATOM 826 C CA . GLN A 1 104 ? 4.132 5.658 4.692 1.00 85.00 104 GLN A CA 1
ATOM 827 C C . GLN A 1 104 ? 3.009 6.651 4.360 1.00 85.00 104 GLN A C 1
ATOM 829 O O . GLN A 1 104 ? 1.839 6.268 4.358 1.00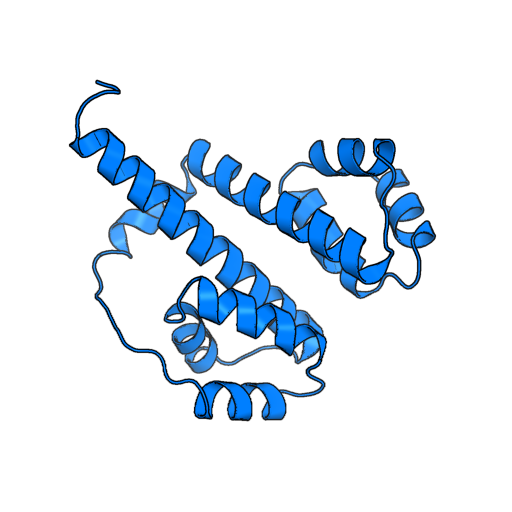 85.00 104 GLN A O 1
ATOM 834 N N . GLN A 1 105 ? 3.345 7.899 4.018 1.00 85.12 105 GLN A N 1
ATOM 835 C CA . GLN A 1 105 ? 2.359 8.908 3.613 1.00 85.12 105 GLN A CA 1
ATOM 836 C C . GLN A 1 105 ? 1.588 8.478 2.357 1.00 85.12 105 GLN A C 1
ATOM 838 O O . GLN A 1 105 ? 0.363 8.603 2.319 1.00 85.12 105 GLN A O 1
ATOM 843 N N . GLY A 1 106 ? 2.275 7.898 1.366 1.00 85.50 106 GLY A N 1
ATOM 844 C CA . GLY A 1 106 ? 1.635 7.366 0.161 1.00 85.50 106 GLY A CA 1
ATOM 845 C C . GLY A 1 106 ? 0.644 6.233 0.457 1.00 85.50 106 GLY A C 1
ATOM 846 O O . GLY A 1 106 ? -0.477 6.240 -0.056 1.00 85.50 106 GLY A O 1
ATOM 847 N N . LYS A 1 107 ? 1.019 5.289 1.333 1.00 88.12 107 LYS A N 1
ATOM 848 C CA . LYS A 1 107 ? 0.127 4.204 1.791 1.00 88.12 107 LYS A CA 1
ATOM 849 C C . LYS A 1 107 ? -1.111 4.761 2.497 1.00 88.12 107 LYS A C 1
ATOM 851 O O . LYS A 1 107 ? -2.234 4.345 2.214 1.00 88.12 107 LYS A O 1
ATOM 856 N N . LEU A 1 108 ? -0.908 5.735 3.378 1.00 91.19 108 LEU A N 1
ATOM 857 C CA . LEU A 1 108 ? -1.959 6.362 4.172 1.00 91.19 108 LEU A CA 1
ATOM 858 C C . LEU A 1 108 ? -2.990 7.072 3.292 1.00 91.19 108 LEU A C 1
ATOM 860 O O . LEU A 1 108 ? -4.190 6.832 3.429 1.00 91.19 108 LEU A O 1
ATOM 864 N N . GLU A 1 109 ? -2.538 7.910 2.358 1.00 90.75 109 GLU A N 1
ATOM 865 C CA . GLU A 1 109 ? -3.425 8.625 1.436 1.00 90.75 109 GLU A CA 1
ATOM 866 C C . GLU A 1 109 ? -4.273 7.649 0.609 1.00 90.75 109 GLU A C 1
ATOM 868 O O . GLU A 1 109 ? -5.486 7.829 0.445 1.00 90.75 109 GLU A O 1
ATOM 873 N N . LEU A 1 110 ? -3.648 6.572 0.129 1.00 87.44 110 LEU A N 1
ATOM 874 C CA . LEU A 1 110 ? -4.320 5.540 -0.644 1.00 87.44 110 LEU A CA 1
ATOM 875 C C . LEU A 1 110 ? -5.386 4.808 0.188 1.00 87.44 110 LEU A C 1
ATOM 877 O O . LEU A 1 110 ? -6.509 4.638 -0.288 1.00 87.44 110 LEU A O 1
ATOM 881 N N . ILE A 1 111 ? -5.073 4.407 1.423 1.00 91.81 111 ILE A N 1
ATOM 882 C CA . ILE A 1 111 ? -6.026 3.743 2.327 1.00 91.81 111 ILE A CA 1
ATOM 883 C C . ILE A 1 111 ? -7.220 4.651 2.613 1.00 91.81 111 ILE A C 1
ATOM 885 O O . ILE A 1 111 ? -8.365 4.216 2.483 1.00 91.81 111 ILE A O 1
ATOM 889 N N . ILE A 1 112 ? -6.985 5.931 2.916 1.00 91.81 112 ILE A N 1
ATOM 890 C CA . ILE A 1 112 ? -8.068 6.893 3.150 1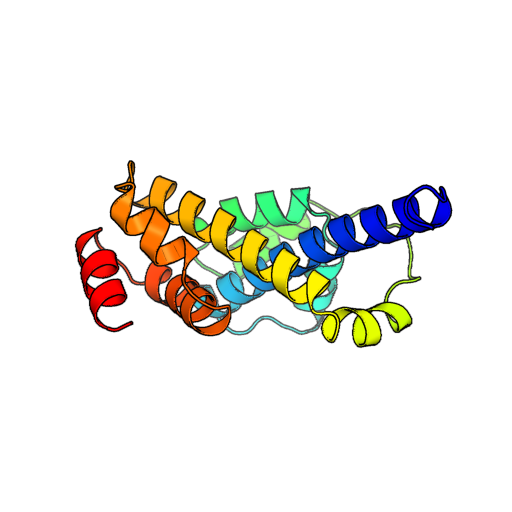.00 91.81 112 ILE A CA 1
ATOM 891 C C . ILE A 1 112 ? -8.958 7.028 1.910 1.00 91.81 112 ILE A C 1
ATOM 893 O O . ILE A 1 112 ? -10.184 6.971 2.026 1.00 91.81 112 ILE A O 1
ATOM 897 N N . ARG A 1 113 ? -8.373 7.133 0.710 1.00 91.38 113 ARG A N 1
ATOM 898 C CA . ARG A 1 113 ? -9.141 7.186 -0.546 1.00 91.38 113 ARG A CA 1
ATOM 899 C C . ARG A 1 113 ? -9.941 5.907 -0.800 1.00 91.38 113 ARG A C 1
ATOM 901 O O . ARG A 1 113 ? -11.073 5.988 -1.277 1.00 91.38 113 ARG A O 1
ATOM 908 N N . GLN A 1 114 ? -9.386 4.734 -0.495 1.00 88.56 114 GLN A N 1
ATOM 909 C CA . GLN A 1 114 ? -10.087 3.453 -0.637 1.00 88.56 114 GLN A CA 1
ATOM 910 C C . GLN A 1 114 ? -11.265 3.339 0.331 1.00 88.56 114 GLN A C 1
ATOM 912 O O . GLN A 1 114 ? -12.369 2.991 -0.094 1.00 88.56 114 GLN A O 1
ATOM 917 N N . LEU A 1 115 ? -11.063 3.701 1.599 1.00 92.06 115 LEU A N 1
ATOM 918 C CA . LEU A 1 115 ? -12.122 3.755 2.605 1.00 92.06 115 LEU A CA 1
ATOM 919 C C . LEU A 1 115 ? -13.237 4.711 2.182 1.00 92.06 115 LEU A C 1
ATOM 921 O O . LEU A 1 115 ? -14.409 4.338 2.209 1.00 92.06 115 LEU A O 1
ATOM 925 N N . GLN A 1 116 ? -12.873 5.905 1.706 1.00 92.44 116 GLN A N 1
ATOM 926 C CA . GLN A 1 116 ? -13.838 6.881 1.209 1.00 92.44 116 GLN A CA 1
ATOM 927 C C . GLN A 1 116 ? -14.630 6.368 0.004 1.00 92.44 116 GLN A C 1
ATOM 929 O O . GLN A 1 116 ? -15.828 6.620 -0.111 1.00 92.44 116 GLN A O 1
ATOM 934 N N . ARG A 1 117 ? -13.983 5.620 -0.894 1.00 91.50 117 ARG A N 1
ATOM 935 C CA . ARG A 1 117 ? -14.638 5.054 -2.077 1.00 91.50 117 ARG A CA 1
ATOM 936 C C . ARG A 1 117 ? -15.561 3.882 -1.739 1.00 91.50 117 ARG A C 1
ATOM 938 O O . ARG A 1 117 ? -16.616 3.778 -2.355 1.00 91.50 117 ARG A O 1
ATOM 945 N N . ARG A 1 118 ? -15.178 3.002 -0.805 1.00 89.69 118 ARG A N 1
ATOM 946 C CA . ARG A 1 118 ? -15.992 1.830 -0.421 1.00 89.69 118 ARG A CA 1
ATOM 947 C C . ARG A 1 118 ? -17.133 2.195 0.521 1.00 89.69 118 ARG A C 1
ATOM 949 O O . ARG A 1 118 ? -18.231 1.674 0.370 1.00 89.69 118 ARG A O 1
ATOM 956 N N . PHE A 1 119 ? -16.880 3.081 1.479 1.00 91.38 119 PHE A N 1
ATOM 957 C CA . PHE A 1 119 ? -17.805 3.344 2.578 1.00 91.38 119 PHE A CA 1
ATOM 958 C C . PHE A 1 119 ? -18.357 4.777 2.605 1.00 91.38 119 PHE A C 1
ATOM 960 O O . PHE A 1 119 ? -19.179 5.107 3.461 1.00 91.38 119 PHE A O 1
ATOM 967 N N . GLY A 1 120 ? -17.951 5.640 1.674 1.00 89.62 120 GLY A N 1
ATOM 968 C CA . GLY A 1 120 ? -18.341 7.048 1.671 1.00 89.62 120 GLY A CA 1
ATOM 969 C C . GLY A 1 120 ? -17.596 7.841 2.744 1.00 89.62 120 GLY A C 1
ATOM 970 O O . GLY A 1 120 ? -16.448 7.556 3.059 1.00 89.62 120 GLY A O 1
ATOM 971 N N . HIS A 1 121 ? -18.232 8.860 3.319 1.00 90.75 121 HIS A N 1
ATOM 972 C CA . HIS A 1 121 ? -17.577 9.718 4.311 1.00 90.75 121 HIS A CA 1
ATOM 973 C C . HIS A 1 121 ? -16.997 8.910 5.490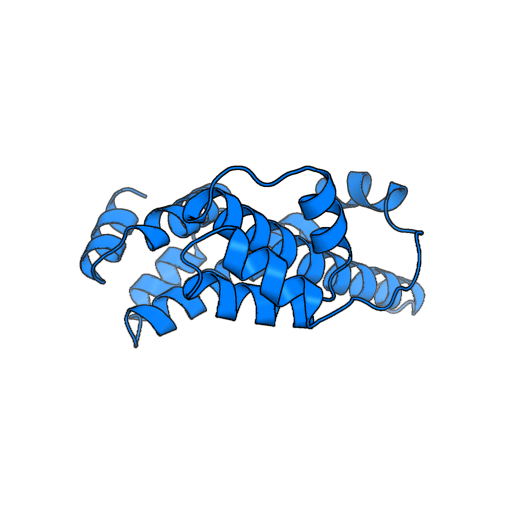 1.00 90.75 121 HIS A C 1
ATOM 975 O O . HIS A 1 121 ? -17.711 8.107 6.096 1.00 90.75 121 HIS A O 1
ATOM 981 N N . ILE A 1 122 ? -15.720 9.146 5.804 1.00 91.75 122 ILE A N 1
ATOM 982 C CA . ILE A 1 122 ? -15.015 8.580 6.961 1.00 91.75 122 ILE A CA 1
ATOM 983 C C . ILE A 1 122 ? -14.876 9.676 8.006 1.00 91.75 122 ILE A C 1
ATOM 985 O O . ILE A 1 122 ? -14.335 10.743 7.709 1.00 91.75 122 ILE A O 1
ATOM 989 N N . GLU A 1 123 ? -15.348 9.407 9.215 1.00 93.00 123 GLU A N 1
ATOM 990 C CA . GLU A 1 123 ? -15.374 10.354 10.318 1.00 93.00 123 GLU A CA 1
ATOM 991 C C . GLU A 1 123 ? -13.948 10.828 10.660 1.00 93.00 123 GLU A C 1
ATOM 993 O O . GLU A 1 123 ? -13.025 10.006 10.704 1.00 93.00 123 GLU A O 1
ATOM 998 N N . PRO A 1 124 ? -13.736 12.126 10.959 1.00 92.06 124 PRO A N 1
ATOM 999 C CA . PRO A 1 124 ? -12.404 12.672 11.237 1.00 92.06 124 PRO A CA 1
ATOM 1000 C C . PRO A 1 124 ? -11.634 11.908 12.318 1.00 92.06 124 PRO A C 1
ATOM 1002 O O . PRO A 1 124 ? -10.428 11.728 12.205 1.00 92.06 124 PRO A O 1
ATOM 1005 N N . ILE A 1 125 ? -12.337 11.394 13.330 1.00 93.06 125 ILE A N 1
ATOM 1006 C CA . ILE A 1 125 ? -11.727 10.617 14.413 1.00 93.06 125 ILE A CA 1
ATOM 1007 C C . ILE A 1 125 ? -11.110 9.300 13.925 1.00 93.06 125 ILE A C 1
ATOM 1009 O O . ILE A 1 125 ? -10.050 8.905 14.406 1.00 93.06 125 ILE A O 1
ATOM 1013 N N . LEU A 1 126 ? -11.733 8.639 12.943 1.00 93.38 126 LEU A N 1
ATOM 1014 C CA . LEU A 1 126 ? -11.188 7.430 12.329 1.00 93.38 126 LEU A CA 1
ATOM 1015 C C . LEU A 1 126 ? -10.007 7.783 11.427 1.00 93.38 126 LEU A C 1
ATOM 1017 O O . LEU A 1 126 ? -8.988 7.104 11.477 1.00 93.38 126 LEU A O 1
ATOM 1021 N N . GLN A 1 127 ? -10.100 8.882 10.671 1.00 93.25 127 GLN A N 1
ATOM 1022 C CA . GLN A 1 127 ? -8.980 9.357 9.855 1.00 93.25 127 GLN A CA 1
ATOM 1023 C C . GLN A 1 127 ? -7.750 9.658 10.717 1.00 93.25 127 GLN A C 1
ATOM 1025 O O . GLN A 1 127 ? -6.664 9.187 10.398 1.00 93.25 127 GLN A O 1
ATOM 1030 N N . SER A 1 128 ? -7.912 10.365 11.839 1.00 92.56 128 SER A N 1
ATOM 1031 C CA . SER A 1 128 ? -6.805 10.660 12.755 1.00 92.56 128 SER A CA 1
ATOM 1032 C C . SER A 1 128 ? -6.192 9.404 13.369 1.00 92.56 128 SER A C 1
ATOM 1034 O O . SER A 1 128 ? -4.972 9.332 13.480 1.00 92.56 128 SER A O 1
ATOM 1036 N N . LYS 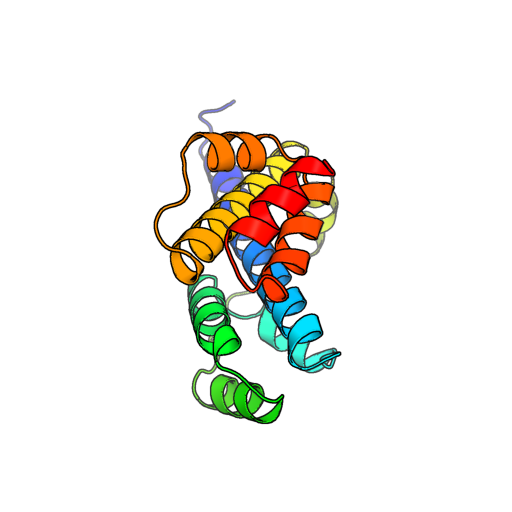A 1 129 ? -7.001 8.396 13.722 1.00 94.06 129 LYS A N 1
ATOM 1037 C CA . LYS A 1 129 ? -6.472 7.102 14.181 1.00 94.06 129 LYS A CA 1
ATOM 1038 C C . LYS A 1 129 ? -5.636 6.417 13.103 1.00 94.06 129 LYS A C 1
ATOM 1040 O O . LYS A 1 129 ? -4.536 5.964 13.387 1.00 94.06 129 LYS A O 1
ATOM 1045 N N . ILE A 1 130 ? -6.123 6.395 11.864 1.00 94.12 130 ILE A N 1
ATOM 1046 C CA . ILE A 1 130 ? -5.412 5.781 10.734 1.00 94.12 130 ILE A CA 1
ATOM 1047 C C . ILE A 1 130 ? -4.104 6.535 10.436 1.00 94.12 130 ILE A C 1
ATOM 1049 O O . ILE A 1 130 ? -3.083 5.909 10.173 1.00 94.12 130 ILE A O 1
ATOM 1053 N N . GLN A 1 131 ? -4.099 7.868 10.538 1.00 92.25 131 GLN A N 1
ATOM 1054 C CA . GLN A 1 131 ? -2.901 8.704 10.362 1.00 92.25 131 GLN A CA 1
ATOM 1055 C C . GLN A 1 131 ? -1.812 8.447 11.414 1.00 92.25 131 GLN A C 1
ATOM 1057 O O . GLN A 1 131 ? -0.647 8.742 11.163 1.00 92.25 131 GLN A O 1
ATOM 1062 N N . GLN A 1 132 ? -2.178 7.919 12.583 1.00 91.94 132 GLN A N 1
ATOM 1063 C CA . GLN A 1 132 ? -1.245 7.593 13.665 1.00 91.94 132 GLN A CA 1
ATOM 1064 C C . GLN A 1 132 ? -0.670 6.174 13.555 1.00 91.94 132 GLN A C 1
ATOM 1066 O O . GLN A 1 132 ? 0.241 5.831 14.309 1.00 91.94 132 GLN A O 1
ATOM 1071 N N . LEU A 1 133 ? -1.168 5.352 12.625 1.00 91.94 133 LEU A N 1
ATOM 1072 C CA . LEU A 1 133 ? -0.648 4.006 12.399 1.00 91.94 133 LEU A CA 1
ATOM 1073 C C . LEU A 1 133 ? 0.773 4.067 11.831 1.00 91.94 133 LEU A C 1
ATOM 1075 O O . LEU A 1 133 ? 1.056 4.799 10.879 1.00 91.94 133 LEU A O 1
ATOM 1079 N N . SER A 1 134 ? 1.668 3.256 12.397 1.00 88.56 134 SER A N 1
ATOM 1080 C CA . SER A 1 134 ? 3.006 3.030 11.845 1.00 88.56 134 SER A CA 1
ATOM 1081 C C . SER A 1 134 ? 2.939 2.202 10.550 1.00 88.56 134 SER A C 1
ATOM 1083 O O . SER A 1 134 ? 1.879 1.689 10.194 1.00 88.56 134 SER A O 1
ATOM 1085 N N . SER A 1 135 ? 4.057 2.068 9.818 1.00 84.19 135 SER A N 1
ATOM 1086 C CA . SER A 1 135 ? 4.061 1.393 8.500 1.00 84.19 135 SER A CA 1
ATOM 1087 C C . SER A 1 135 ? 3.455 -0.011 8.540 1.00 84.19 135 SER A C 1
ATOM 1089 O O . SER A 1 135 ? 2.696 -0.359 7.645 1.00 84.19 135 SER A O 1
ATOM 1091 N N . TYR A 1 136 ? 3.762 -0.794 9.577 1.00 88.19 136 TYR A N 1
ATOM 1092 C CA . TYR A 1 136 ? 3.307 -2.180 9.669 1.00 88.19 136 TYR A CA 1
ATOM 1093 C C . TYR A 1 136 ? 1.780 -2.296 9.880 1.00 88.19 136 TYR A C 1
ATOM 1095 O O . TYR A 1 136 ? 1.118 -2.868 9.021 1.00 88.19 136 TYR A O 1
ATOM 1103 N N . PRO A 1 137 ? 1.160 -1.680 10.911 1.00 91.25 137 PRO A N 1
ATOM 1104 C CA . PRO A 1 137 ? -0.302 -1.643 11.027 1.00 91.25 137 PRO A CA 1
ATOM 1105 C C . PRO A 1 137 ? -1.004 -1.026 9.812 1.00 91.25 137 PRO A C 1
ATOM 1107 O O . PRO A 1 137 ? -2.133 -1.385 9.498 1.00 91.25 137 PRO A O 1
ATOM 1110 N N . LEU A 1 138 ? -0.359 -0.084 9.121 1.00 91.88 138 LEU A N 1
ATOM 1111 C CA . LEU A 1 138 ? -0.921 0.526 7.922 1.00 91.88 138 LEU A CA 1
ATOM 1112 C C . LEU A 1 138 ? -0.976 -0.464 6.743 1.00 91.88 138 LEU A C 1
ATOM 1114 O O . LEU A 1 138 ? -1.944 -0.452 5.987 1.00 91.88 138 LEU A O 1
ATOM 1118 N N . GLU A 1 139 ? 0.025 -1.334 6.601 1.00 88.12 139 GLU A N 1
ATOM 1119 C CA . GLU A 1 139 ? 0.016 -2.446 5.639 1.00 88.12 139 GLU A CA 1
ATOM 1120 C C . GLU A 1 139 ? -1.076 -3.467 5.983 1.00 88.12 139 GLU A C 1
ATOM 1122 O O . GLU A 1 139 ? -1.913 -3.768 5.133 1.00 88.12 139 GLU A O 1
ATOM 1127 N N . GLU A 1 140 ? -1.144 -3.891 7.247 1.00 92.50 140 GLU A N 1
ATOM 1128 C CA . GLU A 1 140 ? -2.167 -4.818 7.756 1.00 92.50 140 GLU A CA 1
ATOM 1129 C C . GLU A 1 140 ? -3.592 -4.273 7.551 1.00 92.50 140 GLU A C 1
ATOM 1131 O O . GLU A 1 140 ? -4.501 -5.001 7.151 1.00 92.50 140 GLU A O 1
ATOM 1136 N N . LEU A 1 141 ? -3.801 -2.967 7.761 1.00 93.44 141 LEU A N 1
ATOM 1137 C CA . LEU A 1 141 ? -5.073 -2.311 7.460 1.00 93.44 141 LEU A CA 1
ATOM 1138 C C . LEU A 1 141 ? -5.389 -2.362 5.962 1.00 93.44 141 LEU A C 1
ATOM 1140 O O . LEU A 1 141 ? -6.544 -2.559 5.586 1.00 93.44 141 LEU A O 1
ATOM 1144 N N . GLY A 1 142 ? -4.386 -2.163 5.105 1.00 89.88 142 GLY A N 1
ATOM 1145 C CA . GLY A 1 142 ? -4.536 -2.252 3.655 1.00 89.88 142 GLY A CA 1
ATOM 1146 C C . GLY A 1 142 ? -5.013 -3.630 3.194 1.00 89.88 142 GLY A C 1
ATOM 1147 O O . GLY A 1 142 ? -5.855 -3.709 2.299 1.00 89.88 142 GLY A O 1
ATOM 1148 N N . GLU A 1 143 ? -4.527 -4.693 3.833 1.00 88.50 143 GLU A N 1
ATOM 1149 C CA . GLU A 1 143 ? -4.953 -6.072 3.576 1.00 88.50 143 GLU A CA 1
ATOM 1150 C C . GLU A 1 143 ? -6.352 -6.349 4.131 1.00 88.50 143 GLU A C 1
ATOM 1152 O O . GLU A 1 143 ? -7.249 -6.720 3.373 1.00 88.50 143 GLU A O 1
ATOM 1157 N N . ALA A 1 144 ? -6.581 -6.073 5.418 1.00 90.38 144 ALA A N 1
ATOM 1158 C CA . ALA A 1 144 ? -7.867 -6.314 6.074 1.00 90.38 144 ALA A CA 1
ATOM 1159 C C . ALA A 1 144 ? -9.024 -5.550 5.403 1.00 90.38 144 ALA A C 1
ATOM 1161 O O . ALA A 1 144 ? -10.149 -6.047 5.310 1.00 90.38 144 ALA A O 1
ATOM 1162 N N . LEU A 1 145 ? -8.745 -4.360 4.855 1.00 90.44 145 LEU A N 1
ATOM 1163 C CA . LEU A 1 145 ? -9.711 -3.555 4.108 1.00 90.44 145 LEU A CA 1
ATOM 1164 C C . LEU A 1 145 ? -10.319 -4.301 2.917 1.00 90.44 145 LEU A C 1
ATOM 1166 O O . LEU A 1 145 ? -11.443 -3.976 2.520 1.00 90.44 145 LEU A O 1
ATOM 1170 N N . LEU A 1 146 ? -9.614 -5.280 2.341 1.00 88.25 146 LEU A N 1
ATOM 1171 C CA . LEU A 1 146 ? -10.109 -6.080 1.221 1.00 88.25 146 LEU A CA 1
ATOM 1172 C C . LEU A 1 146 ? -11.243 -7.028 1.631 1.00 88.25 146 LEU A C 1
ATOM 1174 O O . LEU A 1 146 ? -12.090 -7.307 0.778 1.00 88.25 146 LEU A O 1
ATOM 1178 N N . ASP A 1 147 ? -11.283 -7.441 2.900 1.00 90.12 147 ASP A N 1
ATOM 1179 C CA . ASP A 1 147 ? -12.275 -8.361 3.473 1.00 90.12 147 ASP A CA 1
ATOM 1180 C C . ASP A 1 147 ? -13.416 -7.636 4.200 1.00 90.12 147 ASP A C 1
ATOM 1182 O O . ASP A 1 147 ? -14.465 -8.221 4.479 1.00 90.12 147 ASP A O 1
ATOM 1186 N N . PHE A 1 148 ? -13.258 -6.337 4.476 1.00 92.38 148 PHE A N 1
ATOM 1187 C CA . PHE A 1 148 ? -14.307 -5.556 5.125 1.00 92.38 148 PHE A CA 1
ATOM 1188 C C . PHE A 1 148 ? -15.586 -5.535 4.284 1.00 92.38 148 PHE A C 1
ATOM 1190 O O . PHE A 1 148 ? -15.577 -5.236 3.082 1.00 92.38 148 PHE A O 1
ATOM 1197 N N . SER A 1 149 ? -16.704 -5.787 4.951 1.00 91.81 149 SER A N 1
ATOM 1198 C CA . SER A 1 149 ? -18.055 -5.716 4.400 1.00 91.81 149 SER A CA 1
ATOM 1199 C C . SER A 1 149 ? -18.758 -4.415 4.796 1.00 91.81 149 SER A C 1
ATOM 1201 O O . SER A 1 149 ? -19.700 -3.992 4.127 1.00 91.81 149 SER A O 1
ATOM 1203 N N . SER A 1 150 ? -18.299 -3.745 5.857 1.00 92.25 150 SER A N 1
ATOM 1204 C CA . SER A 1 150 ? -18.908 -2.525 6.385 1.00 92.25 150 SER A CA 1
ATOM 1205 C C . SER A 1 150 ? -17.902 -1.602 7.085 1.00 92.25 150 SER A C 1
ATOM 1207 O O . SER A 1 150 ? -16.787 -1.997 7.421 1.00 92.25 150 SER A O 1
ATOM 1209 N N . LYS A 1 151 ? -18.327 -0.367 7.392 1.00 92.19 151 LYS A N 1
ATOM 1210 C CA . LYS A 1 151 ? -17.558 0.538 8.268 1.00 92.19 151 LYS A CA 1
ATOM 1211 C C . LYS A 1 151 ? -17.338 -0.028 9.669 1.00 92.19 151 LYS A C 1
ATOM 1213 O O . LYS A 1 151 ? -16.370 0.351 10.318 1.00 92.19 151 LYS A O 1
ATOM 1218 N N . GLN A 1 152 ? -18.235 -0.889 10.149 1.00 93.81 152 GLN A N 1
ATOM 1219 C CA . GLN A 1 152 ? -18.117 -1.457 11.487 1.00 93.81 152 GLN A CA 1
ATOM 1220 C C . GLN A 1 152 ? -16.869 -2.340 11.598 1.00 93.81 152 GLN A C 1
ATOM 1222 O O . GLN A 1 152 ? -16.211 -2.314 12.633 1.00 93.81 152 GLN A O 1
ATOM 1227 N N . ASP A 1 153 ? -16.488 -3.019 10.513 1.00 94.62 153 ASP A N 1
ATOM 1228 C CA . ASP A 1 153 ? -15.281 -3.849 10.463 1.00 94.62 153 ASP A CA 1
ATOM 1229 C C . ASP A 1 153 ? -14.019 -2.994 10.637 1.00 94.62 153 ASP A C 1
ATOM 1231 O O . ASP A 1 153 ? -13.140 -3.348 11.417 1.00 94.62 153 ASP A O 1
ATOM 1235 N N . LEU A 1 154 ? -13.977 -1.809 10.011 1.00 94.31 154 LEU A N 1
ATOM 1236 C CA . LEU A 1 154 ? -12.908 -0.826 10.219 1.00 94.31 154 LEU A CA 1
ATOM 1237 C C . LEU A 1 154 ? -12.841 -0.364 11.680 1.00 94.31 154 LEU A C 1
ATOM 1239 O O . LEU A 1 154 ? -11.754 -0.263 12.246 1.00 94.31 154 LEU A O 1
ATOM 1243 N N . VAL A 1 155 ? -13.990 -0.060 12.291 1.00 94.56 155 VAL A N 1
ATOM 1244 C CA . VAL A 1 155 ? -14.044 0.381 13.693 1.00 94.56 155 VAL A CA 1
ATOM 1245 C C . VAL A 1 155 ? -13.521 -0.713 14.618 1.00 94.56 155 VAL A C 1
ATOM 1247 O O . VAL A 1 155 ? -12.713 -0.420 15.494 1.00 94.56 155 VAL A O 1
ATOM 1250 N N . THR A 1 156 ? -13.950 -1.958 14.412 1.00 95.00 156 THR A N 1
ATOM 1251 C CA . THR A 1 156 ? -13.493 -3.113 15.190 1.00 95.00 156 THR A CA 1
ATOM 1252 C C . THR A 1 156 ? -12.007 -3.386 14.972 1.00 95.00 156 THR A C 1
ATOM 1254 O O . THR A 1 156 ? -11.288 -3.636 15.934 1.00 95.00 156 THR A O 1
ATOM 1257 N N . TRP A 1 157 ? -11.512 -3.273 13.740 1.00 95.56 157 TRP A N 1
ATOM 1258 C CA . TRP A 1 157 ? -10.090 -3.434 13.445 1.00 95.56 157 TRP A CA 1
ATOM 1259 C C . TRP A 1 157 ? -9.238 -2.389 14.185 1.00 95.56 157 TRP A C 1
ATOM 1261 O O . TRP A 1 157 ? -8.285 -2.744 14.872 1.00 95.56 157 TRP A O 1
ATOM 1271 N N . LEU A 1 158 ? -9.653 -1.116 14.160 1.00 93.62 158 LEU A N 1
ATOM 1272 C CA . LEU A 1 158 ? -8.998 -0.001 14.867 1.00 93.62 158 LEU A CA 1
ATOM 1273 C C . LEU A 1 158 ? -9.158 -0.030 16.401 1.00 93.62 158 LEU A C 1
ATOM 1275 O O . LEU A 1 158 ? -8.711 0.900 17.074 1.00 93.62 158 LEU A O 1
ATOM 1279 N N . GLN A 1 159 ? -9.873 -1.007 16.964 1.00 90.88 159 GLN A N 1
ATOM 1280 C CA . GLN A 1 159 ? -9.920 -1.252 18.412 1.00 90.88 159 GLN A CA 1
ATOM 1281 C C . GLN A 1 159 ? -8.877 -2.283 18.856 1.00 90.88 159 GLN A C 1
ATOM 1283 O O . GLN A 1 159 ? -8.541 -2.324 20.037 1.00 90.88 159 GLN A O 1
ATOM 1288 N N . ASN A 1 160 ? -8.378 -3.098 17.924 1.00 84.69 160 ASN A N 1
ATOM 1289 C CA . ASN A 1 160 ? -7.361 -4.118 18.179 1.00 84.69 160 ASN A CA 1
ATOM 1290 C C . ASN A 1 160 ? -5.924 -3.586 18.000 1.00 84.69 160 ASN A C 1
ATOM 1292 O O . ASN A 1 160 ? -4.975 -4.343 18.197 1.00 84.69 160 ASN A O 1
ATOM 1296 N N . TYR A 1 161 ? -5.783 -2.303 17.651 1.00 71.38 161 TYR A N 1
ATOM 1297 C CA . TYR A 1 161 ? -4.539 -1.542 17.486 1.00 71.38 161 TYR A CA 1
ATOM 1298 C C . TYR A 1 161 ? -4.620 -0.231 18.271 1.00 71.38 161 TYR A C 1
ATOM 1300 O O . TYR A 1 161 ? -3.563 0.207 18.775 1.00 71.38 161 TYR A O 1
#